Protein AF-A0A497KBC9-F1 (afdb_monomer_lite)

Foldseek 3Di:
DPPDDDPVVVVVVVPPDDFAQPAEAEEQEDQDQVVVVVVCVVVVNGPNYYYYYVYHPHD

Structure (mmCIF, N/CA/C/O backbone):
data_AF-A0A497KBC9-F1
#
_entry.id   AF-A0A497KBC9-F1
#
loop_
_atom_site.group_PDB
_atom_site.id
_atom_site.type_symbol
_atom_site.label_atom_id
_atom_site.label_alt_id
_atom_site.label_comp_id
_atom_site.label_asym_id
_atom_site.label_entity_id
_atom_site.label_seq_id
_atom_site.pdbx_PDB_ins_code
_atom_site.Cartn_x
_atom_site.Cartn_y
_atom_site.Cartn_z
_atom_site.occupancy
_atom_site.B_iso_or_equiv
_atom_site.auth_seq_id
_atom_site.auth_comp_id
_atom_site.auth_asym_id
_atom_site.auth_atom_id
_atom_site.pdbx_PDB_model_num
ATOM 1 N N . MET A 1 1 ? 18.760 -17.191 -2.881 1.00 44.00 1 MET A N 1
ATOM 2 C CA . MET A 1 1 ? 18.509 -16.163 -1.842 1.00 44.00 1 MET A CA 1
ATOM 3 C C . MET A 1 1 ? 17.002 -16.086 -1.631 1.00 44.00 1 MET A C 1
ATOM 5 O O . MET A 1 1 ? 16.291 -15.968 -2.618 1.00 44.00 1 MET A O 1
ATOM 9 N N . LYS A 1 2 ? 16.478 -16.269 -0.410 1.00 45.94 2 LYS A N 1
ATOM 10 C CA . LYS A 1 2 ? 15.025 -16.152 -0.178 1.00 45.94 2 LYS A CA 1
ATOM 11 C C . LYS A 1 2 ? 14.654 -14.668 -0.203 1.00 45.94 2 LYS A C 1
ATOM 13 O O . LYS A 1 2 ? 14.938 -13.975 0.769 1.00 45.94 2 LYS A O 1
ATOM 18 N N . ASN A 1 3 ? 14.032 -14.206 -1.287 1.00 56.69 3 ASN A N 1
ATOM 19 C CA . ASN A 1 3 ? 13.370 -12.903 -1.328 1.00 56.69 3 ASN A CA 1
ATOM 20 C C . ASN A 1 3 ? 12.221 -12.943 -0.313 1.00 56.69 3 ASN A C 1
ATOM 22 O O . ASN A 1 3 ? 11.205 -13.605 -0.531 1.00 56.69 3 ASN A O 1
ATOM 26 N N . ARG A 1 4 ? 12.421 -12.343 0.861 1.00 67.19 4 ARG A N 1
ATOM 27 C CA . ARG A 1 4 ? 11.397 -12.290 1.905 1.00 67.19 4 ARG A CA 1
ATOM 28 C C . ARG A 1 4 ? 10.516 -11.081 1.608 1.00 67.19 4 ARG A C 1
ATOM 30 O O . ARG A 1 4 ? 10.840 -9.985 2.036 1.00 67.19 4 ARG A O 1
ATOM 37 N N . SER A 1 5 ? 9.434 -11.297 0.865 1.00 81.31 5 SER A N 1
ATOM 38 C CA . SER A 1 5 ? 8.391 -10.280 0.695 1.00 81.31 5 SER A CA 1
ATOM 39 C C . SER A 1 5 ? 7.741 -9.962 2.048 1.00 81.31 5 SER A C 1
ATOM 41 O O . SER A 1 5 ? 7.604 -10.842 2.916 1.00 81.31 5 SER A O 1
ATOM 43 N N . LEU A 1 6 ? 7.377 -8.696 2.247 1.00 87.81 6 LEU A N 1
ATOM 44 C CA . LEU A 1 6 ? 6.719 -8.210 3.446 1.00 87.81 6 LEU A CA 1
ATOM 45 C C . LEU A 1 6 ? 5.347 -8.873 3.615 1.00 87.81 6 LEU A C 1
ATOM 47 O O . LEU A 1 6 ? 4.473 -8.812 2.756 1.00 87.81 6 LEU A O 1
ATOM 51 N N . ASN A 1 7 ? 5.116 -9.475 4.782 1.00 92.69 7 ASN A N 1
ATOM 52 C CA . ASN A 1 7 ? 3.798 -10.001 5.121 1.00 92.69 7 ASN A CA 1
ATOM 53 C C . ASN A 1 7 ? 2.897 -8.862 5.632 1.00 92.69 7 ASN A C 1
ATOM 55 O O . ASN A 1 7 ? 2.893 -8.542 6.826 1.00 92.69 7 ASN A O 1
ATOM 59 N N . ILE A 1 8 ? 2.138 -8.263 4.714 1.00 90.94 8 ILE A N 1
ATOM 60 C CA . ILE A 1 8 ? 1.242 -7.133 4.991 1.00 90.94 8 ILE A CA 1
ATOM 61 C C . ILE A 1 8 ? 0.158 -7.472 6.006 1.00 90.94 8 ILE A C 1
ATOM 63 O O . ILE A 1 8 ? -0.136 -6.655 6.876 1.00 90.94 8 ILE A O 1
ATOM 67 N N . GLU A 1 9 ? -0.404 -8.679 5.971 1.00 90.69 9 GLU A N 1
ATOM 68 C CA . GLU A 1 9 ? -1.431 -9.074 6.940 1.00 90.69 9 GLU A CA 1
ATOM 69 C C . GLU A 1 9 ? -0.885 -9.094 8.370 1.00 90.69 9 GLU A C 1
ATOM 71 O O . GLU A 1 9 ? -1.521 -8.605 9.308 1.00 90.69 9 GLU A O 1
ATOM 76 N N . LYS A 1 10 ? 0.327 -9.626 8.550 1.00 93.62 10 LYS A N 1
ATOM 77 C CA . LYS A 1 10 ? 1.012 -9.640 9.843 1.00 93.62 10 LYS A CA 1
ATOM 78 C C . LYS A 1 10 ? 1.357 -8.227 10.302 1.00 93.62 10 LYS A C 1
ATOM 80 O O . LYS A 1 10 ? 1.261 -7.957 11.498 1.00 93.62 10 LYS A O 1
ATOM 85 N N . LEU A 1 11 ? 1.758 -7.349 9.382 1.00 91.62 11 LEU A N 1
ATOM 86 C CA . LEU A 1 11 ? 2.026 -5.945 9.685 1.00 91.62 11 LEU A CA 1
ATOM 87 C C . LEU A 1 11 ? 0.748 -5.236 10.148 1.00 91.62 11 LEU A C 1
ATOM 89 O O . LEU A 1 11 ? 0.734 -4.684 11.245 1.00 91.62 11 LEU A O 1
ATOM 93 N N . ARG A 1 12 ? -0.349 -5.351 9.388 1.00 90.25 12 ARG A N 1
ATOM 94 C CA . ARG A 1 12 ? -1.662 -4.780 9.736 1.00 90.25 12 ARG A CA 1
ATOM 95 C C . ARG A 1 12 ? -2.147 -5.240 11.112 1.00 90.25 12 ARG A C 1
ATOM 97 O O . ARG A 1 12 ? -2.569 -4.415 11.910 1.00 90.25 12 ARG A O 1
ATOM 104 N N . LYS A 1 13 ? -1.992 -6.529 11.449 1.00 92.25 13 LYS A N 1
ATOM 105 C CA . LYS A 1 13 ? -2.342 -7.067 12.783 1.00 92.25 13 LYS A CA 1
ATOM 106 C C . LYS A 1 13 ? -1.497 -6.494 13.930 1.00 92.25 13 LYS A C 1
ATOM 108 O O . LYS A 1 13 ? -1.916 -6.552 15.084 1.00 92.25 13 LYS A O 1
ATOM 113 N N . LYS A 1 14 ? -0.291 -6.000 13.641 1.00 92.75 14 LYS A N 1
ATOM 114 C CA . LYS A 1 14 ? 0.646 -5.458 14.638 1.00 92.75 14 LYS A CA 1
ATOM 115 C C . LYS A 1 14 ? 0.628 -3.934 14.736 1.00 92.75 14 LYS A C 1
ATOM 117 O O . LYS A 1 14 ? 1.087 -3.412 15.750 1.00 92.75 14 LYS A O 1
ATOM 122 N N . LEU A 1 15 ? 0.113 -3.233 13.729 1.00 91.88 15 LEU A N 1
ATOM 123 C CA . LEU A 1 15 ? -0.036 -1.780 13.748 1.00 91.88 15 LEU A CA 1
ATOM 124 C C . LEU A 1 15 ? -1.114 -1.379 14.767 1.00 91.88 15 LEU A C 1
ATOM 126 O O . LEU A 1 15 ? -2.311 -1.459 14.509 1.00 91.88 15 LEU A O 1
ATOM 130 N N . LYS A 1 16 ? -0.669 -0.953 15.953 1.00 91.12 16 LYS A N 1
ATOM 131 C CA . LYS A 1 16 ? -1.510 -0.431 17.047 1.00 91.12 16 LYS A CA 1
ATOM 132 C C . LYS A 1 16 ? -1.393 1.089 17.154 1.00 91.12 16 LYS A C 1
ATOM 134 O O . LYS A 1 16 ? -1.087 1.637 18.206 1.00 91.12 16 LYS A O 1
ATOM 139 N N . THR A 1 17 ? -1.566 1.759 16.031 1.00 94.38 17 THR A N 1
ATOM 140 C CA . THR A 1 17 ? -1.457 3.213 15.892 1.00 94.38 17 THR A CA 1
ATOM 141 C C . THR A 1 17 ? -2.826 3.875 16.015 1.00 94.38 17 THR A C 1
ATOM 143 O O . THR A 1 17 ? -3.862 3.232 15.824 1.00 94.38 17 THR A O 1
ATOM 146 N N . THR A 1 18 ? -2.855 5.166 16.339 1.00 92.38 18 THR A N 1
ATOM 147 C CA . THR A 1 18 ? -4.100 5.944 16.435 1.00 92.38 18 THR A CA 1
ATOM 148 C C . THR A 1 18 ? -4.476 6.603 15.110 1.00 92.38 18 THR A C 1
ATOM 150 O O . THR A 1 18 ? -5.644 6.546 14.745 1.00 92.38 18 THR A O 1
ATOM 153 N N . TRP A 1 19 ? -3.503 7.122 14.356 1.00 93.06 19 TRP A N 1
ATOM 154 C CA . TRP A 1 19 ? -3.729 7.807 13.073 1.00 93.06 19 TRP A CA 1
ATOM 155 C C . TRP A 1 19 ? -2.838 7.274 11.932 1.00 93.06 19 TRP A C 1
ATOM 157 O O . TRP A 1 19 ? -3.322 7.025 10.836 1.00 93.06 19 TRP A O 1
ATOM 167 N N . LEU A 1 20 ? -1.557 6.989 12.194 1.00 95.00 20 LEU A N 1
ATOM 168 C CA . LEU A 1 20 ? -0.610 6.522 11.173 1.00 95.00 20 LEU A CA 1
ATOM 169 C C . LEU A 1 20 ? -0.860 5.063 10.753 1.00 95.00 20 LEU A C 1
ATOM 171 O O . LEU A 1 20 ? -0.994 4.189 11.599 1.00 95.00 20 LEU A O 1
ATOM 175 N N . GLY A 1 21 ? -0.837 4.742 9.466 1.00 92.75 21 GLY A N 1
ATOM 176 C CA . GLY A 1 21 ? -0.917 3.372 8.955 1.00 92.75 21 GLY A CA 1
ATOM 177 C C . GLY A 1 21 ? -2.290 2.716 9.083 1.00 92.75 21 GLY A C 1
ATOM 178 O O . GLY A 1 21 ? -2.371 1.487 9.047 1.00 92.75 21 GLY A O 1
ATOM 179 N N . LYS A 1 22 ? -3.361 3.509 9.243 1.00 92.94 22 LYS A N 1
ATOM 180 C CA . LYS A 1 22 ? -4.749 3.022 9.142 1.00 92.94 22 LYS A CA 1
ATOM 181 C C . LYS A 1 22 ? -5.085 2.589 7.719 1.00 92.94 22 LYS A C 1
ATOM 183 O O . LYS A 1 22 ? -5.694 1.538 7.537 1.00 92.94 22 LYS A O 1
ATOM 188 N N . ASN A 1 23 ? -4.573 3.331 6.740 1.00 93.75 23 ASN A N 1
ATOM 189 C CA . ASN A 1 23 ? -4.569 2.958 5.333 1.00 93.75 23 ASN A CA 1
ATOM 190 C C . ASN A 1 23 ? -3.144 2.600 4.919 1.00 93.75 23 ASN A C 1
ATOM 192 O O . ASN A 1 23 ? -2.197 3.3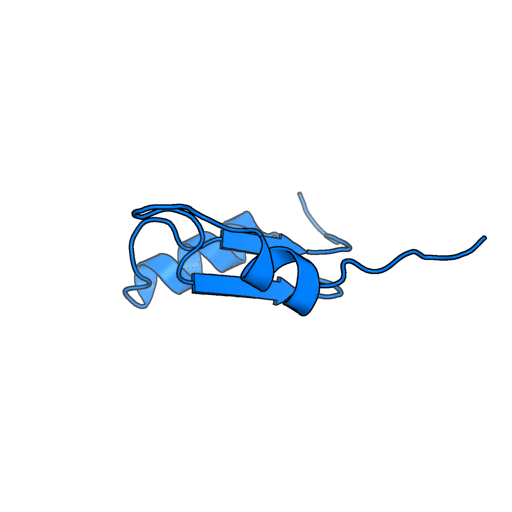30 5.213 1.00 93.75 23 ASN A O 1
ATOM 196 N N . LEU A 1 24 ? -2.982 1.442 4.282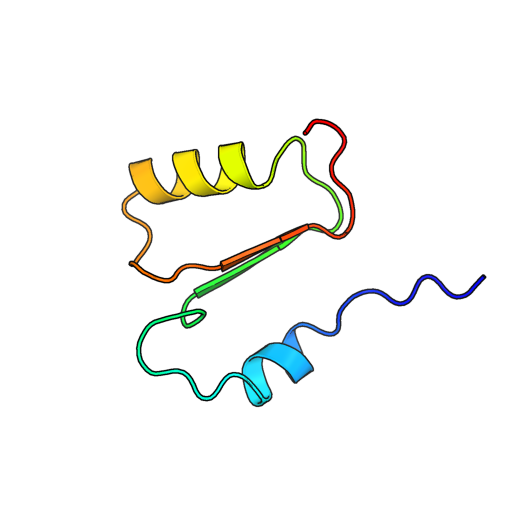 1.00 95.19 24 LEU A N 1
ATOM 197 C CA . LEU A 1 24 ? -1.681 0.942 3.851 1.00 95.19 24 LEU A CA 1
ATOM 198 C C . LEU A 1 24 ? -1.799 0.344 2.456 1.00 95.19 24 LEU A C 1
ATOM 200 O O . LEU A 1 24 ? -2.493 -0.666 2.276 1.00 95.19 24 LEU A O 1
ATOM 204 N N . HIS A 1 25 ? -1.061 0.937 1.521 1.00 95.69 25 HIS A N 1
ATOM 205 C CA . HIS A 1 25 ? -0.886 0.471 0.151 1.00 95.69 25 HIS A CA 1
ATOM 206 C C . HIS A 1 25 ? 0.469 -0.230 0.029 1.00 95.69 25 HIS A C 1
ATOM 208 O O . HIS A 1 25 ? 1.500 0.324 0.409 1.00 95.69 25 HIS A O 1
ATOM 214 N N . HIS A 1 26 ? 0.463 -1.466 -0.467 1.00 95.81 26 HIS A N 1
ATOM 215 C CA . HIS A 1 26 ? 1.670 -2.260 -0.684 1.00 95.81 26 HIS A CA 1
ATOM 216 C C . HIS A 1 26 ? 1.821 -2.574 -2.162 1.00 95.81 26 HIS A C 1
ATOM 218 O O . HIS A 1 26 ? 0.871 -3.029 -2.799 1.00 95.81 26 HIS A O 1
ATOM 224 N N . PHE A 1 27 ? 3.020 -2.339 -2.675 1.00 95.44 27 PHE A N 1
ATOM 225 C CA . PHE A 1 27 ? 3.392 -2.568 -4.058 1.00 95.44 27 PHE A CA 1
ATOM 226 C C . PHE A 1 27 ? 4.591 -3.511 -4.099 1.00 95.44 27 PHE A C 1
ATOM 228 O O . PHE A 1 27 ? 5.552 -3.354 -3.344 1.00 95.44 27 PHE A O 1
ATOM 235 N N . MET A 1 28 ? 4.557 -4.486 -5.004 1.00 94.06 28 MET A N 1
ATOM 236 C CA . MET A 1 28 ? 5.752 -5.283 -5.291 1.00 94.06 28 MET A CA 1
ATOM 237 C C . MET A 1 28 ? 6.806 -4.435 -6.007 1.00 94.06 28 MET A C 1
ATOM 239 O O . MET A 1 28 ? 7.986 -4.523 -5.697 1.00 94.06 28 MET A O 1
ATOM 243 N N . GLU A 1 29 ? 6.376 -3.566 -6.914 1.00 95.38 29 GLU A N 1
ATOM 244 C CA . GLU A 1 29 ? 7.232 -2.618 -7.615 1.00 95.38 29 GLU A CA 1
ATOM 245 C C . GLU A 1 29 ? 6.436 -1.338 -7.884 1.00 95.38 29 GLU A C 1
ATOM 247 O O . GLU A 1 29 ? 5.232 -1.403 -8.144 1.00 95.38 29 GLU A O 1
ATOM 252 N N . THR A 1 30 ? 7.091 -0.183 -7.795 1.00 97.00 30 THR A N 1
ATOM 253 C CA . THR A 1 30 ? 6.552 1.115 -8.224 1.00 97.00 30 THR A CA 1
ATOM 254 C C . THR A 1 30 ? 7.672 1.953 -8.829 1.00 97.00 30 THR A C 1
ATOM 256 O O . THR A 1 30 ? 8.849 1.661 -8.622 1.00 97.00 30 THR A O 1
ATOM 259 N N . ASP A 1 31 ? 7.322 3.009 -9.559 1.00 95.81 31 ASP A N 1
ATOM 260 C CA . ASP A 1 31 ? 8.287 4.029 -9.966 1.00 95.81 31 ASP A CA 1
ATOM 261 C C .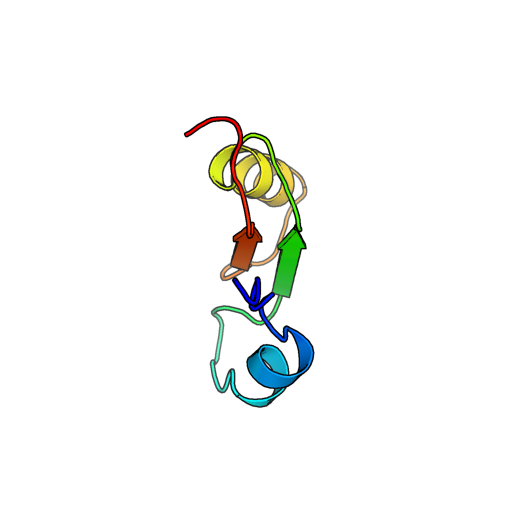 ASP A 1 31 ? 8.874 4.724 -8.730 1.00 95.81 31 ASP A C 1
ATOM 263 O O . ASP A 1 31 ? 10.026 4.467 -8.412 1.00 95.81 31 ASP A O 1
ATOM 267 N N . SER A 1 32 ? 8.078 5.488 -7.971 1.00 97.38 32 SER A N 1
ATOM 268 C CA . SER A 1 32 ? 8.467 6.137 -6.719 1.00 97.38 32 SER A CA 1
ATOM 269 C C . SER A 1 32 ? 7.323 6.133 -5.708 1.00 97.38 32 SER A C 1
ATOM 271 O O . SER A 1 32 ? 6.186 6.4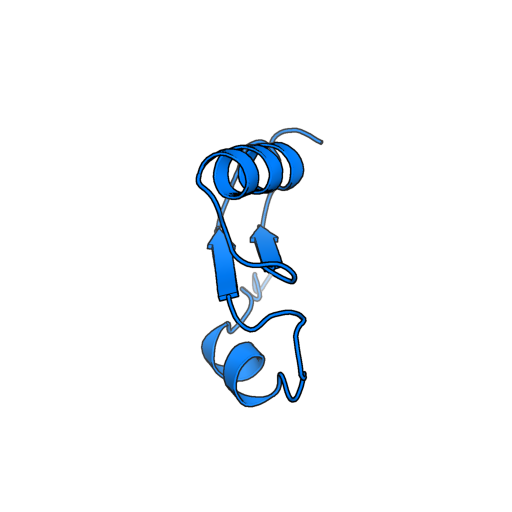94 -6.016 1.00 97.38 32 SER A O 1
ATOM 273 N N . THR A 1 33 ? 7.622 5.773 -4.460 1.00 98.06 33 THR A N 1
ATOM 274 C CA . THR A 1 33 ? 6.631 5.819 -3.372 1.00 98.06 33 THR A CA 1
ATOM 275 C C . THR A 1 33 ? 6.142 7.242 -3.103 1.00 98.06 33 THR A C 1
ATOM 277 O O . THR A 1 33 ? 4.972 7.425 -2.769 1.00 98.06 33 THR A O 1
ATOM 280 N N . ASN A 1 34 ? 6.984 8.255 -3.335 1.00 97.88 34 ASN A N 1
ATOM 281 C CA . ASN A 1 34 ? 6.599 9.662 -3.228 1.00 97.88 34 ASN A CA 1
ATOM 282 C C . ASN A 1 34 ? 5.587 10.077 -4.301 1.00 97.88 34 ASN A C 1
ATOM 284 O O . ASN A 1 34 ? 4.641 10.802 -3.991 1.00 97.88 34 ASN A O 1
ATOM 288 N N . ASN A 1 35 ? 5.750 9.610 -5.543 1.00 97.94 35 ASN A N 1
ATOM 289 C CA . ASN A 1 35 ? 4.792 9.889 -6.617 1.00 97.94 35 ASN A CA 1
ATOM 290 C C . ASN A 1 35 ? 3.421 9.296 -6.286 1.00 97.94 35 ASN A C 1
ATOM 292 O O . ASN A 1 35 ? 2.405 9.983 -6.390 1.00 97.94 35 ASN A O 1
ATOM 296 N N . VAL A 1 36 ? 3.404 8.045 -5.817 1.00 98.06 36 VAL A N 1
ATOM 297 C CA . VAL A 1 36 ? 2.175 7.378 -5.369 1.00 98.06 36 VAL A CA 1
ATOM 298 C C . VAL A 1 36 ? 1.544 8.129 -4.197 1.00 98.06 36 VAL A C 1
ATOM 300 O O . VAL A 1 36 ? 0.345 8.400 -4.225 1.00 98.06 36 VAL A O 1
ATOM 303 N N . ALA A 1 37 ? 2.336 8.509 -3.190 1.00 97.94 37 ALA A N 1
ATOM 304 C CA . ALA A 1 37 ? 1.848 9.272 -2.043 1.00 97.94 37 ALA A CA 1
ATOM 305 C C . ALA A 1 37 ? 1.219 10.606 -2.474 1.00 97.94 37 ALA A C 1
ATOM 307 O O . ALA A 1 37 ? 0.124 10.940 -2.025 1.00 97.94 37 ALA A O 1
ATOM 308 N N . LYS A 1 38 ? 1.868 11.333 -3.392 1.00 98.06 38 LYS A N 1
ATOM 309 C CA . LYS A 1 38 ? 1.356 12.591 -3.942 1.00 98.06 38 LYS A CA 1
ATOM 310 C C . LYS A 1 38 ? 0.032 12.391 -4.683 1.00 98.06 38 LYS A C 1
ATOM 312 O O . LYS A 1 38 ? -0.926 13.101 -4.400 1.00 98.06 38 LYS A O 1
ATOM 317 N N . ALA A 1 39 ? -0.039 11.407 -5.578 1.00 98.12 39 ALA A N 1
ATOM 318 C CA . ALA A 1 39 ? -1.253 11.123 -6.342 1.00 98.12 39 ALA A CA 1
ATOM 319 C C . ALA A 1 39 ? -2.428 10.709 -5.437 1.00 98.12 39 ALA A C 1
ATOM 321 O O . ALA A 1 39 ? -3.565 11.112 -5.674 1.00 98.12 39 ALA A O 1
ATOM 322 N N . LEU A 1 40 ? -2.164 9.925 -4.387 1.00 97.94 40 LEU A N 1
ATOM 323 C CA . LEU A 1 40 ? -3.179 9.543 -3.402 1.00 97.94 40 LEU A CA 1
ATOM 324 C C . LEU A 1 40 ? -3.628 10.739 -2.554 1.00 97.94 40 LEU A C 1
ATOM 326 O O . LEU A 1 40 ? -4.822 10.887 -2.301 1.00 97.94 40 LEU A O 1
ATOM 330 N N . ALA A 1 41 ? -2.705 11.618 -2.160 1.00 97.69 41 ALA A N 1
ATOM 331 C CA . ALA A 1 41 ? -3.047 12.850 -1.454 1.00 97.69 41 ALA A CA 1
ATOM 332 C C . ALA A 1 41 ? -3.939 13.768 -2.311 1.00 97.69 41 ALA A C 1
ATOM 334 O O . ALA A 1 41 ? -4.937 14.285 -1.814 1.00 97.69 41 ALA A O 1
ATOM 335 N N . GLU A 1 42 ? -3.648 13.906 -3.610 1.00 98.44 42 GLU A N 1
ATOM 336 C CA . GLU A 1 42 ? -4.487 14.651 -4.567 1.00 98.44 42 GLU A CA 1
ATOM 337 C C . GLU A 1 42 ? -5.895 14.044 -4.723 1.00 98.44 42 GLU A C 1
ATOM 339 O O . GLU A 1 42 ? -6.854 14.763 -4.991 1.00 98.44 42 GLU A O 1
ATOM 344 N N . GLN A 1 43 ? -6.039 12.734 -4.500 1.00 97.81 43 GLN A N 1
ATOM 345 C CA . GLN A 1 43 ? -7.324 12.022 -4.491 1.00 97.81 43 GLN A CA 1
ATOM 346 C C . GLN A 1 43 ? -8.040 12.065 -3.129 1.00 97.81 43 GLN A C 1
ATOM 348 O O . GLN A 1 43 ? -9.123 11.498 -2.991 1.00 97.81 43 GLN A O 1
ATOM 353 N N . GLY A 1 44 ? -7.464 12.737 -2.127 1.00 97.81 44 GLY A N 1
ATOM 354 C CA . GLY A 1 44 ? -8.056 12.873 -0.796 1.00 97.81 44 GLY A CA 1
ATOM 355 C C . GLY A 1 44 ? -7.798 11.688 0.134 1.00 97.81 44 GLY A C 1
ATOM 356 O O . GLY A 1 44 ? -8.620 11.420 1.010 1.00 97.81 44 GLY A O 1
ATOM 357 N N . ALA A 1 45 ? -6.688 10.963 -0.043 1.00 97.62 45 ALA A N 1
ATOM 358 C CA . ALA A 1 45 ? -6.285 9.921 0.897 1.00 97.62 45 ALA A CA 1
ATOM 359 C C . ALA A 1 45 ? -6.168 10.463 2.331 1.00 97.62 45 ALA A C 1
ATOM 361 O O . ALA A 1 45 ? -5.705 11.581 2.559 1.00 97.62 45 ALA A O 1
ATOM 362 N N . GLU A 1 46 ? -6.584 9.650 3.303 1.00 97.44 46 GLU A N 1
ATOM 363 C CA . GLU A 1 46 ? -6.591 10.043 4.711 1.00 97.44 46 GLU A CA 1
ATOM 364 C C . GLU A 1 46 ? -5.170 10.292 5.240 1.00 97.44 46 GLU A C 1
ATOM 366 O O . GLU A 1 46 ? -4.213 9.596 4.877 1.00 97.44 46 GLU A O 1
ATOM 371 N N . GLU A 1 47 ? -5.046 11.253 6.156 1.00 96.69 47 GLU A N 1
ATOM 372 C CA . GLU A 1 47 ? -3.797 11.530 6.865 1.00 96.69 47 GLU A CA 1
ATOM 373 C C . GLU A 1 47 ? -3.264 10.265 7.554 1.00 96.69 47 GLU A C 1
ATOM 375 O O . GLU A 1 47 ? -4.013 9.464 8.119 1.00 96.69 47 GLU A O 1
ATOM 380 N N . GLY A 1 48 ? -1.944 10.078 7.507 1.00 96.38 48 GLY A N 1
ATOM 381 C CA . GLY A 1 48 ? -1.308 8.867 8.009 1.00 96.38 48 GLY A CA 1
ATOM 382 C C . GLY A 1 48 ? -1.386 7.663 7.065 1.00 96.38 48 GLY A C 1
ATOM 383 O O . GLY A 1 48 ? -1.001 6.570 7.476 1.00 96.38 48 GLY A O 1
ATOM 384 N N . THR A 1 49 ? -1.837 7.810 5.816 1.00 97.50 49 THR A N 1
ATOM 385 C CA . THR A 1 49 ? -1.731 6.738 4.810 1.00 97.50 49 THR A CA 1
ATOM 386 C C . THR A 1 49 ? -0.266 6.336 4.584 1.00 97.50 49 THR A C 1
ATOM 388 O O . THR A 1 49 ? 0.603 7.179 4.381 1.00 97.50 49 THR A O 1
ATOM 391 N N . ILE A 1 50 ? 0.017 5.030 4.615 1.00 96.88 50 ILE A N 1
ATOM 392 C CA . ILE A 1 50 ? 1.351 4.462 4.378 1.00 96.88 50 ILE A CA 1
ATOM 393 C C . ILE A 1 50 ? 1.417 3.840 2.981 1.00 96.88 50 ILE A C 1
ATOM 395 O O . ILE A 1 50 ? 0.542 3.069 2.586 1.00 96.88 50 ILE A O 1
ATOM 399 N N . ILE A 1 51 ? 2.513 4.110 2.274 1.00 97.75 51 ILE A N 1
ATOM 400 C CA . ILE A 1 51 ? 2.868 3.472 1.009 1.00 97.75 51 ILE A CA 1
ATOM 401 C C . ILE A 1 51 ? 4.153 2.671 1.238 1.00 97.75 51 ILE A C 1
ATOM 403 O O . ILE A 1 51 ? 5.139 3.208 1.738 1.00 97.75 51 ILE A O 1
ATOM 407 N N . ILE A 1 52 ? 4.144 1.383 0.892 1.00 96.25 52 ILE A N 1
ATOM 408 C CA . ILE A 1 52 ? 5.326 0.511 0.942 1.00 96.25 52 ILE A CA 1
ATOM 409 C C . ILE A 1 52 ? 5.529 -0.106 -0.435 1.00 96.25 52 ILE A C 1
ATOM 411 O O . ILE A 1 52 ? 4.609 -0.722 -0.969 1.00 96.25 52 ILE A O 1
ATOM 415 N N . ALA A 1 53 ? 6.742 -0.004 -0.968 1.00 95.94 53 ALA A N 1
ATOM 416 C CA . ALA A 1 53 ? 7.162 -0.729 -2.158 1.00 95.94 53 ALA A CA 1
ATOM 417 C C . ALA A 1 53 ? 8.331 -1.662 -1.823 1.00 95.94 53 ALA A C 1
ATOM 419 O O . ALA A 1 53 ? 9.252 -1.256 -1.117 1.00 95.94 53 ALA A O 1
ATOM 420 N N . GLU A 1 54 ? 8.309 -2.900 -2.322 1.00 94.56 54 GLU A N 1
ATOM 421 C CA . GLU A 1 54 ? 9.470 -3.804 -2.208 1.00 94.56 54 GLU A CA 1
ATOM 422 C C . GLU A 1 54 ? 10.610 -3.365 -3.135 1.00 94.56 54 GLU A C 1
ATOM 424 O O . GLU A 1 54 ? 11.782 -3.618 -2.862 1.00 94.56 54 GLU A O 1
ATOM 429 N N . THR A 1 55 ? 10.278 -2.728 -4.258 1.00 94.25 55 THR A N 1
ATOM 430 C CA . THR A 1 55 ? 11.244 -2.208 -5.229 1.00 94.25 55 THR A CA 1
ATOM 431 C C . THR A 1 55 ? 10.745 -0.889 -5.809 1.00 9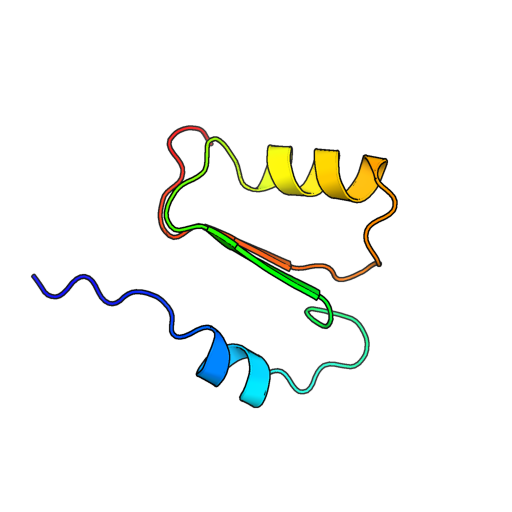4.25 55 THR A C 1
ATOM 433 O O . THR A 1 55 ? 9.572 -0.754 -6.156 1.00 94.25 55 THR A O 1
ATOM 436 N N . GLN A 1 56 ? 11.649 0.086 -5.899 1.00 96.56 56 GLN A N 1
ATOM 437 C CA . GLN A 1 56 ? 11.451 1.324 -6.645 1.00 96.56 56 GLN A CA 1
ATOM 438 C C . GLN A 1 56 ? 12.386 1.332 -7.849 1.00 96.56 56 GLN A C 1
ATOM 440 O O . GLN A 1 56 ? 13.578 1.057 -7.700 1.00 96.56 56 GLN A O 1
ATOM 445 N N . THR A 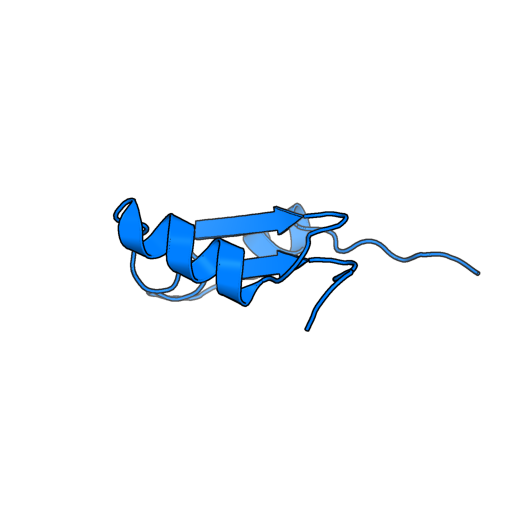1 57 ? 11.854 1.648 -9.026 1.00 95.88 57 THR A N 1
ATOM 446 C CA . THR A 1 57 ? 12.662 1.797 -10.247 1.00 95.88 57 THR A CA 1
ATOM 447 C C . THR A 1 57 ? 13.195 3.222 -10.415 1.00 95.88 57 THR A C 1
ATOM 449 O O . THR A 1 57 ? 14.134 3.435 -11.183 1.00 95.88 57 THR A O 1
ATOM 452 N N . TYR A 1 58 ? 12.652 4.180 -9.654 1.00 89.44 58 TYR A N 1
ATOM 453 C CA . TYR A 1 58 ? 13.088 5.570 -9.592 1.00 89.44 58 TYR A CA 1
ATOM 454 C C . TYR A 1 58 ? 12.995 6.119 -8.148 1.00 89.44 58 TYR A C 1
ATOM 456 O O . TYR A 1 58 ? 12.074 5.811 -7.391 1.00 89.44 58 TYR A O 1
ATOM 464 N N . GLY A 1 59 ? 13.994 6.892 -7.719 1.00 66.19 59 GLY A N 1
ATOM 465 C CA . GLY A 1 59 ? 14.060 7.458 -6.361 1.00 66.19 59 GLY A CA 1
ATOM 466 C C . GLY A 1 59 ? 13.231 8.721 -6.233 1.00 66.19 59 GLY A C 1
ATOM 467 O O . GLY A 1 59 ? 13.626 9.704 -6.893 1.00 66.19 59 GLY A O 1
#

Secondary structure (DSSP, 8-state):
-------HHHHHHH---SSTTSSEEEESSBS-HHHHHHHHHHTTPPTT-EEEES-BS--

pLDDT: mean 91.56, std 11.61, range [44.0, 98.44]

Radius of gyration: 12.44 Å; chains: 1; bounding box: 27×31×27 Å

Sequence (59 aa):
MKNRSLNIEKLRKKLKTTWLGKNLHHFMETDSTNNVAKALAEQGAEEGTIIIAETQTYG